Protein AF-A0A932MYG0-F1 (afdb_monomer_lite)

Sequence (83 aa):
MSSQGKGAQFHVTLKANENAVAVADFYEKALKDKGLAVQRSEHKMNADMMTTLVGKKDKTEATVTAMQKSGEATTVMVNWVSK

Secondary structure (DSSP, 8-state):
--------EEEEEEEESS-HHHHHHHHHHHHHHTT-EEEEEEEEETTEEEEEEEEEETTEEEEEEEEE-TTSPEEEEEEEEE-

Radius of gyration: 14.51 Å; chains: 1; bounding box: 29×20×52 Å

Foldseek 3Di:
DDPPPDKDKDKDKDWAQDALVVVVVVVVVVLVVVVWDKDWDWDDDPQKIKIWIWTDDDQKIKIWIWIDDVPGTTMIMIMIIGD

pLDDT: mean 91.58, std 13.16, range [38.66, 98.56]

Structure (mmCIF, N/CA/C/O backbone):
data_AF-A0A932MYG0-F1
#
_entry.id   AF-A0A932MYG0-F1
#
loop_
_atom_site.group_PDB
_atom_site.id
_atom_site.type_symbol
_atom_site.label_atom_id
_atom_site.label_alt_id
_atom_site.label_comp_id
_atom_site.label_asym_id
_atom_site.label_entity_id
_atom_site.label_seq_id
_atom_site.pdbx_PDB_ins_code
_atom_site.Cartn_x
_atom_site.Cartn_y
_atom_site.Cartn_z
_atom_site.occupancy
_atom_site.B_iso_or_equiv
_atom_site.auth_seq_id
_atom_site.auth_comp_id
_atom_site.auth_asym_id
_atom_site.auth_atom_id
_atom_site.pdbx_PDB_model_num
ATOM 1 N N . MET A 1 1 ? -4.409 -1.628 39.761 1.00 38.66 1 MET A N 1
ATOM 2 C CA . MET A 1 1 ? -3.740 -2.437 38.720 1.00 38.66 1 MET A CA 1
ATOM 3 C C . MET A 1 1 ? -4.626 -2.439 37.481 1.00 38.66 1 MET A C 1
ATOM 5 O O . MET A 1 1 ? -5.602 -3.171 37.455 1.00 38.66 1 MET A O 1
ATOM 9 N N . SER A 1 2 ? -4.373 -1.558 36.512 1.00 41.28 2 SER A N 1
ATOM 10 C CA . SER A 1 2 ? -5.132 -1.484 35.256 1.00 41.28 2 SER A CA 1
ATOM 11 C C . SER A 1 2 ? -4.310 -2.123 34.138 1.00 41.28 2 SER A C 1
ATOM 13 O O . SER A 1 2 ? -3.326 -1.551 33.676 1.00 41.28 2 SER A O 1
ATOM 15 N N . SER A 1 3 ? -4.695 -3.320 33.690 1.00 47.09 3 SER A N 1
ATOM 16 C CA . SER A 1 3 ? -4.188 -3.864 32.430 1.00 47.09 3 SER A CA 1
ATOM 17 C C . SER A 1 3 ? -4.826 -3.079 31.281 1.00 47.09 3 SER A C 1
ATOM 19 O O . SER A 1 3 ? -5.856 -3.470 30.733 1.00 47.09 3 SER A O 1
ATOM 21 N N . GLN A 1 4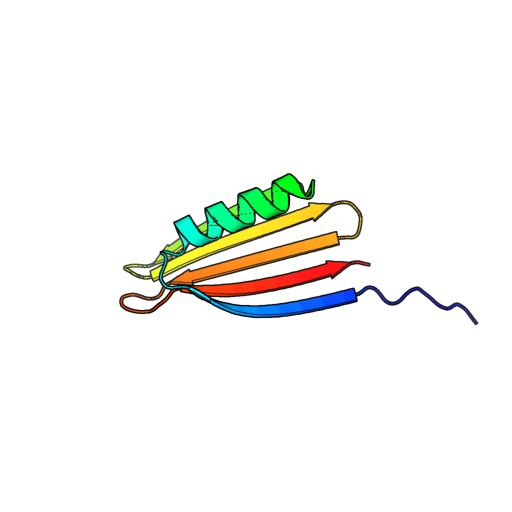 ? -4.251 -1.925 30.945 1.00 49.09 4 GLN A N 1
ATOM 22 C CA . GLN A 1 4 ? -4.502 -1.294 29.654 1.00 49.09 4 GLN A CA 1
ATOM 23 C C . GLN A 1 4 ? -4.065 -2.297 28.582 1.00 49.09 4 GLN A C 1
ATOM 25 O O . GLN A 1 4 ? -2.899 -2.694 28.547 1.00 49.09 4 GLN A O 1
ATOM 30 N N . GLY A 1 5 ? -5.018 -2.778 27.779 1.00 50.22 5 GLY A N 1
ATOM 31 C CA . GLY A 1 5 ? -4.750 -3.717 26.694 1.00 50.22 5 GLY A CA 1
ATOM 32 C C . GLY A 1 5 ? -3.662 -3.145 25.792 1.00 50.22 5 GLY A C 1
ATOM 33 O O . GLY A 1 5 ? -3.842 -2.088 25.193 1.00 50.22 5 GLY A O 1
ATOM 34 N N . LYS A 1 6 ? -2.499 -3.801 25.752 1.00 59.31 6 LYS A N 1
ATOM 35 C CA . LYS A 1 6 ? -1.400 -3.396 24.878 1.00 59.31 6 LYS A CA 1
ATOM 36 C C . LYS A 1 6 ? -1.856 -3.634 23.444 1.00 59.31 6 LYS A C 1
ATOM 38 O O . LYS A 1 6 ? -2.053 -4.778 23.046 1.00 59.31 6 LYS A O 1
ATOM 43 N N . GLY A 1 7 ? -2.059 -2.552 22.704 1.00 66.75 7 GLY A N 1
ATOM 44 C CA . GLY A 1 7 ? -2.288 -2.614 21.270 1.00 66.75 7 GLY A CA 1
ATOM 45 C C . GLY A 1 7 ? -1.207 -3.431 20.553 1.00 66.75 7 GLY A C 1
ATOM 46 O O . GLY A 1 7 ? -0.055 -3.452 20.989 1.00 66.75 7 GLY A O 1
ATOM 47 N N . ALA A 1 8 ? -1.572 -4.123 19.474 1.00 84.19 8 ALA A N 1
ATOM 48 C CA . ALA A 1 8 ? -0.639 -4.925 18.688 1.00 84.19 8 ALA A CA 1
ATOM 49 C C . ALA A 1 8 ? -0.016 -4.088 17.564 1.00 84.19 8 ALA A C 1
ATOM 51 O O . ALA A 1 8 ? -0.720 -3.344 16.879 1.00 84.19 8 ALA A O 1
ATOM 52 N N . GLN A 1 9 ? 1.292 -4.241 17.354 1.00 90.88 9 GLN A N 1
ATOM 53 C CA . GLN A 1 9 ? 2.011 -3.652 16.227 1.00 90.88 9 GLN A CA 1
ATOM 54 C C . GLN A 1 9 ? 2.749 -4.746 15.457 1.00 90.88 9 GLN A C 1
ATOM 56 O O . GLN A 1 9 ? 3.469 -5.548 16.050 1.00 90.88 9 GLN A O 1
ATOM 61 N N . PHE A 1 10 ? 2.592 -4.748 14.137 1.00 92.69 10 PHE A N 1
ATOM 62 C CA . PHE A 1 10 ? 3.265 -5.669 13.229 1.00 92.69 10 PHE A CA 1
ATOM 63 C C . PHE A 1 10 ? 3.954 -4.895 12.111 1.00 92.69 10 PHE A C 1
ATOM 65 O O . PHE A 1 10 ? 3.390 -3.946 11.567 1.00 92.69 10 PHE A O 1
ATOM 72 N N . HIS A 1 11 ? 5.157 -5.336 11.752 1.00 94.88 11 HIS A N 1
ATOM 73 C CA . HIS A 1 11 ? 5.925 -4.790 10.644 1.00 94.88 11 HIS A CA 1
ATOM 74 C C . HIS A 1 11 ? 6.452 -5.928 9.769 1.00 94.88 11 HIS A C 1
ATOM 76 O O . HIS A 1 11 ? 7.026 -6.889 10.281 1.00 94.88 11 HIS A O 1
ATOM 82 N N . VAL A 1 12 ? 6.259 -5.817 8.457 1.00 95.94 12 VAL A N 1
ATOM 83 C CA . VAL A 1 12 ? 6.733 -6.789 7.468 1.00 95.94 12 VAL A CA 1
ATOM 84 C C . VAL A 1 12 ? 7.404 -6.040 6.326 1.00 95.94 12 VAL A C 1
ATOM 86 O O . VAL A 1 12 ? 6.852 -5.068 5.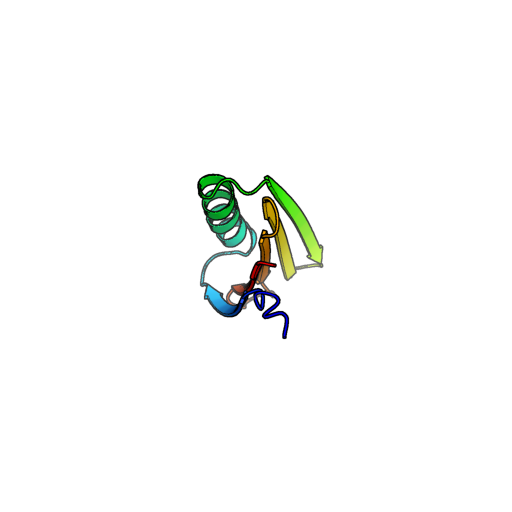817 1.00 95.94 12 VAL A O 1
ATOM 89 N N . THR A 1 13 ? 8.572 -6.517 5.901 1.00 97.25 13 THR A N 1
ATOM 90 C CA . THR A 1 13 ? 9.238 -6.069 4.674 1.00 97.25 13 THR A CA 1
ATOM 91 C C . THR A 1 13 ? 9.417 -7.258 3.737 1.00 97.25 13 THR A C 1
ATOM 93 O O . THR A 1 13 ? 9.872 -8.318 4.164 1.00 97.25 13 THR A O 1
ATOM 96 N N . LEU A 1 14 ? 9.054 -7.094 2.468 1.00 96.06 14 LEU A N 1
ATOM 97 C CA . LEU A 1 14 ? 9.115 -8.137 1.442 1.00 96.06 14 LEU A CA 1
ATOM 98 C C . LEU A 1 14 ? 9.502 -7.555 0.077 1.00 96.06 14 LEU A C 1
ATOM 100 O O . LEU A 1 14 ? 9.450 -6.344 -0.129 1.00 96.06 14 LEU A O 1
ATOM 104 N N . LYS A 1 15 ? 9.912 -8.424 -0.851 1.00 97.06 15 LYS A N 1
ATOM 105 C CA . LYS A 1 15 ? 10.216 -8.059 -2.242 1.00 97.06 15 LYS A CA 1
ATOM 106 C C . LYS A 1 15 ? 9.192 -8.679 -3.187 1.00 97.06 15 LYS A C 1
ATOM 108 O O . LYS A 1 15 ? 8.811 -9.832 -3.000 1.00 97.06 15 LYS A O 1
ATOM 113 N N . ALA A 1 16 ? 8.785 -7.927 -4.202 1.00 95.38 16 ALA A N 1
ATOM 114 C CA . ALA A 1 16 ? 7.869 -8.354 -5.251 1.00 95.38 16 ALA A CA 1
ATOM 115 C C . ALA A 1 16 ? 8.465 -8.051 -6.633 1.00 95.38 16 ALA A C 1
ATOM 117 O O . ALA A 1 16 ? 9.070 -7.001 -6.838 1.00 95.38 16 ALA A O 1
ATOM 118 N N . ASN A 1 17 ? 8.256 -8.958 -7.588 1.00 93.69 17 ASN A N 1
ATOM 119 C CA . ASN A 1 17 ? 8.713 -8.792 -8.976 1.00 93.69 17 ASN A CA 1
ATOM 120 C C . ASN A 1 17 ? 7.728 -7.982 -9.842 1.00 93.69 17 ASN A C 1
ATOM 122 O O . ASN A 1 17 ? 7.925 -7.861 -11.045 1.00 93.69 17 ASN A O 1
ATOM 126 N N . GLU A 1 18 ? 6.683 -7.430 -9.227 1.00 94.00 18 GLU A N 1
ATOM 127 C CA . GLU A 1 18 ? 5.699 -6.549 -9.857 1.00 94.00 18 GLU A CA 1
ATOM 128 C C . GLU A 1 18 ? 6.057 -5.078 -9.640 1.00 94.00 18 GLU A C 1
ATOM 130 O O . GLU A 1 18 ? 6.806 -4.750 -8.717 1.00 94.00 18 GLU A O 1
ATOM 135 N N . ASN A 1 19 ? 5.509 -4.176 -10.458 1.00 92.88 19 ASN A N 1
ATOM 136 C CA . ASN A 1 19 ? 5.713 -2.736 -10.271 1.00 92.88 19 ASN A CA 1
ATOM 137 C C . ASN A 1 19 ? 4.984 -2.198 -9.020 1.00 92.88 19 ASN A C 1
ATOM 139 O O . ASN A 1 19 ? 4.015 -2.796 -8.543 1.00 92.88 19 ASN A O 1
ATOM 143 N N . ALA A 1 20 ? 5.437 -1.057 -8.490 1.00 94.38 20 ALA A N 1
ATOM 144 C CA . ALA A 1 20 ? 4.904 -0.508 -7.237 1.00 94.38 20 ALA A CA 1
ATOM 145 C C . ALA A 1 20 ? 3.394 -0.199 -7.278 1.00 94.38 20 ALA A C 1
ATOM 147 O O . ALA A 1 20 ? 2.723 -0.361 -6.259 1.00 94.38 20 ALA A O 1
ATOM 148 N N . VAL A 1 21 ? 2.853 0.191 -8.437 1.00 94.38 21 VAL A N 1
ATOM 149 C CA . VAL A 1 21 ? 1.417 0.469 -8.626 1.00 94.38 21 VAL A CA 1
ATOM 150 C C . VAL A 1 21 ? 0.590 -0.814 -8.569 1.00 94.38 21 VAL A C 1
ATOM 152 O O . VAL A 1 21 ? -0.374 -0.868 -7.816 1.00 94.38 21 VAL A O 1
ATOM 155 N N . ALA A 1 22 ? 0.996 -1.873 -9.272 1.00 95.69 22 ALA A N 1
ATOM 156 C CA . ALA A 1 22 ? 0.295 -3.158 -9.262 1.00 95.69 22 ALA A CA 1
ATOM 157 C C . ALA A 1 22 ? 0.306 -3.803 -7.866 1.00 95.69 22 ALA A C 1
ATOM 159 O O . ALA A 1 22 ? -0.701 -4.343 -7.403 1.00 95.69 22 ALA A O 1
ATOM 160 N N . VAL A 1 23 ? 1.435 -3.694 -7.157 1.00 97.00 23 VAL A N 1
ATOM 161 C CA . VAL A 1 23 ? 1.527 -4.096 -5.749 1.00 97.00 23 VAL A CA 1
ATOM 162 C C . VAL A 1 23 ? 0.558 -3.280 -4.891 1.00 97.00 23 VAL A C 1
ATOM 164 O O . VAL A 1 23 ? -0.162 -3.850 -4.070 1.00 97.00 23 VAL A O 1
ATOM 167 N N . ALA A 1 24 ? 0.517 -1.958 -5.069 1.00 97.00 24 ALA A N 1
ATOM 168 C CA . ALA A 1 24 ? -0.410 -1.111 -4.333 1.00 97.00 24 ALA A CA 1
ATOM 169 C C . ALA A 1 24 ? -1.875 -1.465 -4.633 1.00 97.00 24 ALA A C 1
ATOM 171 O O . ALA A 1 24 ? -2.651 -1.592 -3.695 1.00 97.00 24 ALA A O 1
ATOM 172 N N . ASP A 1 25 ? -2.250 -1.729 -5.885 1.00 97.94 25 ASP A N 1
ATOM 173 C CA . ASP A 1 25 ? -3.615 -2.133 -6.250 1.00 97.94 25 ASP A CA 1
ATOM 174 C C . ASP A 1 25 ? -4.047 -3.415 -5.515 1.00 97.94 25 ASP A C 1
ATOM 176 O O . ASP A 1 25 ? -5.154 -3.488 -4.967 1.00 97.94 25 ASP A O 1
ATOM 180 N N . PHE A 1 26 ? -3.148 -4.406 -5.431 1.00 97.62 26 PHE A N 1
ATOM 181 C CA . PHE A 1 26 ? -3.379 -5.640 -4.677 1.00 97.62 26 PHE A CA 1
ATOM 182 C C . PHE A 1 26 ? -3.664 -5.359 -3.192 1.00 97.62 26 PHE A C 1
ATOM 184 O O . PHE A 1 26 ? -4.662 -5.842 -2.644 1.00 97.62 26 PHE A O 1
ATOM 191 N N . TYR A 1 27 ? -2.822 -4.554 -2.537 1.00 97.44 27 TYR A N 1
ATOM 192 C CA . TYR A 1 27 ? -2.993 -4.235 -1.117 1.00 97.44 27 TYR A CA 1
ATOM 193 C C . TYR A 1 27 ? -4.170 -3.293 -0.854 1.00 97.44 27 TYR A C 1
ATOM 195 O O . TYR A 1 27 ? -4.864 -3.461 0.145 1.00 97.44 27 TYR A O 1
ATOM 203 N N . GLU A 1 28 ? -4.446 -2.338 -1.739 1.00 98.25 28 GLU A N 1
ATOM 204 C CA . GLU A 1 28 ? -5.589 -1.433 -1.628 1.00 98.25 28 GLU A CA 1
ATOM 205 C C . GLU A 1 28 ? -6.897 -2.223 -1.650 1.00 98.25 28 GLU A C 1
ATOM 207 O O . GLU A 1 28 ? -7.759 -2.011 -0.790 1.00 98.25 28 GLU A O 1
ATOM 212 N N . LYS A 1 29 ? -7.017 -3.188 -2.570 1.00 98.19 29 LYS A N 1
ATOM 213 C CA . LYS A 1 29 ? -8.154 -4.107 -2.592 1.00 98.19 29 LYS A CA 1
ATOM 214 C C . LYS A 1 29 ? -8.242 -4.903 -1.289 1.00 98.19 29 LYS A C 1
ATOM 216 O O . LYS A 1 29 ? -9.301 -4.921 -0.668 1.00 98.19 29 LYS A O 1
ATOM 221 N N . ALA A 1 30 ? -7.141 -5.512 -0.842 1.00 97.00 30 ALA A N 1
ATOM 222 C CA . ALA A 1 30 ? -7.129 -6.314 0.381 1.00 97.00 30 ALA A CA 1
ATOM 223 C C . ALA A 1 30 ? -7.536 -5.504 1.628 1.00 97.00 30 ALA A C 1
ATOM 225 O O . ALA A 1 30 ? -8.288 -5.998 2.467 1.00 97.00 30 ALA A O 1
ATOM 226 N N . LEU A 1 31 ? -7.085 -4.252 1.747 1.00 97.12 31 LEU A N 1
ATOM 227 C CA . LEU A 1 31 ? -7.447 -3.357 2.849 1.00 97.12 31 LEU A CA 1
ATOM 228 C C . LEU A 1 31 ? -8.931 -2.958 2.798 1.00 97.12 31 LEU A C 1
ATOM 230 O O . LEU A 1 31 ? -9.613 -3.008 3.826 1.00 97.12 31 LEU A O 1
ATOM 234 N N . LYS A 1 32 ? -9.456 -2.627 1.610 1.00 97.56 32 LYS A N 1
ATOM 235 C CA . LYS A 1 32 ? -10.885 -2.326 1.412 1.00 97.56 32 LYS A CA 1
ATOM 236 C C . LYS A 1 32 ? -11.771 -3.539 1.702 1.00 97.56 32 LYS A C 1
ATOM 238 O O . LYS A 1 32 ? -12.779 -3.392 2.386 1.00 97.56 32 LYS A O 1
ATOM 243 N N . ASP A 1 33 ? -11.362 -4.739 1.288 1.00 97.88 33 ASP A N 1
ATOM 244 C CA . ASP A 1 33 ? -12.071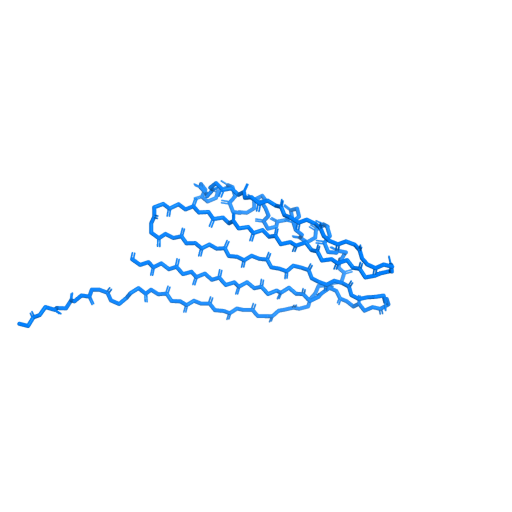 -5.996 1.578 1.00 97.88 33 ASP A CA 1
ATOM 245 C C . ASP A 1 33 ? -12.133 -6.291 3.094 1.00 97.88 33 ASP A C 1
ATOM 247 O O . ASP A 1 33 ? -13.051 -6.960 3.569 1.00 97.88 33 ASP A O 1
ATOM 251 N N . LYS A 1 34 ? -11.181 -5.774 3.885 1.00 94.62 34 LYS A N 1
ATOM 252 C CA . LYS A 1 34 ? -11.204 -5.828 5.362 1.00 94.62 34 LYS A CA 1
ATOM 253 C C . LYS A 1 34 ? -12.008 -4.689 6.004 1.00 94.62 34 LYS A C 1
ATOM 255 O O . LYS A 1 34 ? -12.127 -4.625 7.231 1.00 94.62 34 LYS A O 1
ATOM 260 N N . GLY A 1 35 ? -12.595 -3.815 5.192 1.00 96.38 35 GLY A N 1
ATOM 261 C CA . GLY A 1 35 ? -13.433 -2.701 5.620 1.00 96.38 35 GLY A CA 1
ATOM 262 C C . GLY A 1 35 ? -12.651 -1.488 6.118 1.00 96.38 35 GLY A C 1
ATOM 263 O O . GLY A 1 35 ? -13.204 -0.709 6.891 1.00 96.38 35 GLY A O 1
ATOM 264 N N . LEU A 1 36 ? -11.378 -1.339 5.737 1.00 97.06 36 LEU A N 1
ATOM 265 C CA . LEU A 1 36 ? -10.621 -0.123 6.021 1.00 97.06 36 LEU A CA 1
ATOM 266 C C . LEU A 1 36 ? -10.942 0.942 4.968 1.00 97.06 36 LEU A C 1
ATOM 268 O O . LEU A 1 36 ? -11.006 0.653 3.772 1.00 97.06 36 LEU A O 1
ATOM 272 N N . ALA A 1 37 ? -11.087 2.190 5.409 1.00 97.94 37 ALA A N 1
ATOM 273 C CA . ALA A 1 37 ? -11.084 3.336 4.510 1.00 97.94 37 ALA A CA 1
ATOM 274 C C . ALA A 1 37 ? -9.636 3.610 4.086 1.00 97.94 37 ALA A C 1
ATOM 276 O O . ALA A 1 37 ? -8.793 3.880 4.943 1.00 97.94 37 ALA A O 1
ATOM 277 N N . VAL A 1 38 ? -9.343 3.502 2.788 1.00 98.38 38 VAL A N 1
ATOM 278 C CA . VAL A 1 38 ? -7.975 3.583 2.255 1.00 98.38 38 VAL A CA 1
ATOM 279 C C . VAL A 1 38 ? -7.744 4.916 1.556 1.00 98.38 38 VAL A C 1
ATOM 281 O O . VAL A 1 38 ? -8.499 5.292 0.661 1.00 98.38 38 VAL A O 1
ATOM 284 N N . GLN A 1 39 ? -6.676 5.604 1.950 1.00 98.38 39 GLN A N 1
ATOM 285 C CA . GLN A 1 39 ? -6.098 6.737 1.232 1.00 98.38 39 GLN A CA 1
ATOM 286 C C . GLN A 1 39 ? -4.839 6.283 0.497 1.00 98.38 39 GLN A C 1
ATOM 288 O O . GLN A 1 39 ? -4.054 5.509 1.045 1.00 98.38 39 GLN A O 1
ATOM 293 N N . ARG A 1 40 ? -4.642 6.780 -0.724 1.00 98.06 40 ARG A N 1
ATOM 294 C CA . ARG A 1 40 ? -3.501 6.456 -1.583 1.00 98.06 40 ARG A CA 1
ATOM 295 C C . ARG A 1 40 ? -2.735 7.721 -1.943 1.00 98.06 40 ARG A C 1
ATOM 297 O O . ARG A 1 40 ? -3.346 8.712 -2.335 1.00 98.06 40 ARG A O 1
ATOM 304 N N . SER A 1 41 ? -1.413 7.642 -1.862 1.00 97.31 41 SER A N 1
ATOM 305 C CA . SER A 1 41 ? -0.486 8.688 -2.287 1.00 97.31 41 SER A CA 1
ATOM 306 C C . SER A 1 41 ? 0.578 8.087 -3.190 1.00 97.31 41 SER A C 1
ATOM 308 O O . SER A 1 41 ? 1.228 7.109 -2.821 1.00 97.31 41 SER A O 1
ATOM 310 N N . GLU A 1 42 ? 0.781 8.688 -4.355 1.00 95.88 42 GLU A N 1
ATOM 311 C CA . GLU A 1 42 ? 1.786 8.262 -5.323 1.00 95.88 42 GLU A CA 1
ATOM 312 C C . GLU A 1 42 ? 2.849 9.341 -5.489 1.00 95.88 42 GLU A C 1
ATOM 314 O O . GLU A 1 42 ? 2.551 10.529 -5.612 1.00 95.88 42 GLU A O 1
ATOM 319 N N . HIS A 1 43 ? 4.104 8.912 -5.513 1.00 93.75 43 HIS A N 1
ATOM 320 C CA . HIS A 1 43 ? 5.256 9.759 -5.752 1.00 93.75 43 HIS A CA 1
ATOM 321 C C . HIS A 1 43 ? 6.122 9.106 -6.818 1.00 93.75 43 HIS A C 1
ATOM 323 O O . HIS A 1 43 ? 6.607 7.986 -6.652 1.00 93.75 43 HIS A O 1
ATOM 329 N N . LYS A 1 44 ? 6.330 9.824 -7.918 1.00 92.25 44 LYS A N 1
ATOM 330 C CA . LYS A 1 44 ? 7.237 9.416 -8.985 1.00 92.25 44 LYS A CA 1
ATOM 331 C C . LYS A 1 44 ? 8.400 10.395 -9.034 1.00 92.25 44 LYS A C 1
ATOM 333 O O . LYS A 1 44 ? 8.186 11.598 -9.167 1.00 92.25 44 LYS A O 1
ATOM 338 N N . MET A 1 45 ? 9.619 9.882 -8.922 1.00 88.94 45 MET A N 1
ATOM 339 C CA . MET A 1 45 ? 10.849 10.664 -9.027 1.00 88.94 45 MET A CA 1
ATOM 340 C C . MET A 1 45 ? 11.751 9.990 -10.054 1.00 88.94 45 MET A C 1
ATOM 342 O O . MET A 1 45 ? 12.348 8.953 -9.789 1.00 88.94 45 MET A O 1
ATOM 346 N N . ASN A 1 46 ? 11.849 10.581 -11.245 1.00 90.38 46 ASN A N 1
ATOM 347 C CA . ASN A 1 46 ? 12.548 9.986 -12.386 1.00 90.38 46 ASN A CA 1
ATOM 348 C C . ASN A 1 46 ? 11.985 8.590 -12.732 1.00 90.38 46 ASN A C 1
ATOM 350 O O . ASN A 1 46 ? 10.801 8.460 -13.058 1.00 90.38 46 ASN A O 1
ATOM 354 N N . ALA A 1 47 ? 12.840 7.566 -12.678 1.00 88.50 47 ALA A N 1
ATOM 355 C CA . ALA A 1 47 ? 12.501 6.165 -12.904 1.00 88.50 47 ALA A CA 1
ATOM 356 C C . ALA A 1 47 ? 12.093 5.423 -11.616 1.00 88.50 47 ALA A C 1
ATOM 358 O O . ALA A 1 47 ? 11.680 4.268 -11.693 1.00 88.50 47 ALA A O 1
ATOM 359 N N . ASP A 1 48 ? 12.157 6.088 -10.459 1.00 93.31 48 ASP A N 1
ATOM 360 C CA . ASP A 1 48 ? 11.728 5.528 -9.185 1.00 93.31 48 ASP A CA 1
ATOM 361 C C . ASP A 1 48 ? 10.250 5.843 -8.935 1.00 93.31 48 ASP A C 1
ATOM 363 O O . ASP A 1 48 ? 9.734 6.923 -9.260 1.00 93.31 48 ASP A O 1
ATOM 367 N N . MET A 1 49 ? 9.560 4.885 -8.328 1.00 95.06 49 MET A N 1
ATOM 368 C CA . MET A 1 49 ? 8.142 4.959 -8.017 1.00 95.06 49 MET A CA 1
ATOM 369 C C . MET A 1 49 ? 7.906 4.539 -6.573 1.00 95.06 49 MET A C 1
ATOM 371 O O . MET A 1 49 ? 8.390 3.506 -6.119 1.00 95.06 49 MET A O 1
ATOM 375 N N . MET A 1 50 ? 7.112 5.323 -5.856 1.00 96.62 50 MET A N 1
ATOM 376 C CA . MET A 1 50 ? 6.647 4.999 -4.519 1.00 96.62 50 MET A CA 1
ATOM 377 C C . MET A 1 50 ? 5.136 5.187 -4.459 1.00 96.62 50 MET A C 1
ATOM 379 O O . MET A 1 50 ? 4.623 6.247 -4.807 1.00 96.62 50 MET A O 1
ATOM 383 N N . THR A 1 51 ? 4.424 4.171 -3.989 1.00 97.62 51 THR A N 1
ATOM 384 C CA . THR A 1 51 ? 2.998 4.262 -3.671 1.00 97.62 51 THR A CA 1
ATOM 385 C C . THR A 1 51 ? 2.799 3.919 -2.205 1.00 97.62 51 THR A C 1
ATOM 387 O O . THR A 1 51 ? 3.250 2.872 -1.741 1.00 97.62 51 THR A O 1
ATOM 390 N N . THR A 1 52 ? 2.123 4.800 -1.476 1.00 97.94 52 THR A N 1
ATOM 391 C CA . THR A 1 52 ? 1.780 4.610 -0.069 1.00 97.94 52 THR A CA 1
ATOM 392 C C . THR A 1 52 ? 0.270 4.526 0.081 1.00 97.94 52 THR A C 1
ATOM 394 O O . THR A 1 52 ? -0.464 5.369 -0.429 1.00 97.94 52 THR A O 1
ATOM 397 N N . LEU A 1 53 ? -0.187 3.519 0.815 1.00 98.56 53 LEU A N 1
ATOM 398 C CA . LEU A 1 53 ? -1.570 3.319 1.214 1.00 98.56 53 LEU A CA 1
ATOM 399 C C . LEU A 1 53 ? -1.676 3.484 2.721 1.00 98.56 53 LEU A C 1
ATOM 401 O O . LEU A 1 53 ? -0.867 2.923 3.459 1.00 98.56 53 LEU A O 1
ATOM 405 N N . VAL A 1 54 ? -2.699 4.198 3.173 1.00 98.25 54 VAL A N 1
ATOM 406 C CA . VAL A 1 54 ? -3.060 4.311 4.586 1.00 98.25 54 VAL A CA 1
ATOM 407 C C . VAL A 1 54 ? -4.515 3.887 4.733 1.00 98.25 54 VAL A C 1
ATOM 409 O O . VAL A 1 54 ? -5.428 4.607 4.335 1.00 98.25 54 VAL A O 1
ATOM 412 N N . GLY A 1 55 ? -4.727 2.694 5.279 1.00 98.06 55 GLY A N 1
ATOM 413 C CA . GLY A 1 55 ? -6.032 2.157 5.643 1.00 98.06 55 GLY A CA 1
ATOM 414 C C . GLY A 1 55 ? -6.347 2.436 7.109 1.00 98.06 55 GLY A C 1
ATOM 415 O O . GLY A 1 55 ? -5.517 2.161 7.973 1.00 98.06 55 GLY A O 1
ATOM 416 N N . LYS A 1 56 ? -7.551 2.931 7.415 1.00 97.06 56 LYS A N 1
ATOM 417 C CA . LYS A 1 56 ? -8.002 3.160 8.799 1.00 97.06 56 LYS A CA 1
ATOM 418 C C . LYS A 1 56 ? -9.376 2.550 9.064 1.00 97.06 56 LYS A C 1
ATOM 420 O O . LYS A 1 56 ? -10.261 2.617 8.210 1.00 97.06 56 LYS A O 1
ATOM 425 N N . LYS A 1 57 ? -9.547 1.981 10.259 1.00 96.00 57 LYS A N 1
ATOM 426 C CA . LYS A 1 57 ? -10.833 1.530 10.808 1.00 96.00 57 LYS A CA 1
ATOM 427 C C . LYS A 1 57 ? -10.764 1.502 12.333 1.00 96.00 57 LYS A C 1
ATOM 429 O O . LYS A 1 57 ? -9.942 0.781 12.890 1.00 96.00 57 LYS A O 1
ATOM 434 N N . ASP A 1 58 ? -11.639 2.242 13.007 1.00 92.44 58 ASP A N 1
ATOM 435 C CA . ASP A 1 58 ? -11.688 2.324 14.472 1.00 92.44 58 ASP A CA 1
ATOM 436 C C . ASP A 1 58 ? -10.304 2.632 15.079 1.00 92.44 58 ASP A C 1
ATOM 438 O O . ASP A 1 58 ? -9.734 3.694 14.836 1.00 92.44 58 ASP A O 1
ATOM 442 N N . LYS A 1 59 ? -9.736 1.694 15.844 1.00 92.44 59 LYS A N 1
ATOM 443 C CA . LYS A 1 59 ? -8.405 1.802 16.457 1.00 92.44 59 LYS A CA 1
ATOM 444 C C . LYS A 1 59 ? -7.299 1.094 15.666 1.00 92.44 59 LYS A C 1
ATOM 446 O O . LYS A 1 59 ? -6.206 0.890 16.190 1.00 92.44 59 LYS A O 1
ATOM 451 N N . THR A 1 60 ? -7.597 0.692 14.434 1.00 93.62 60 THR A N 1
ATOM 452 C CA . THR A 1 60 ? -6.682 0.016 13.516 1.00 93.62 60 THR A CA 1
ATOM 453 C C . THR A 1 60 ? -6.208 0.969 12.424 1.00 93.62 60 THR A C 1
ATOM 455 O O . THR A 1 60 ? -7.015 1.618 11.754 1.00 93.62 60 THR A O 1
ATOM 458 N N . GLU A 1 61 ? -4.898 0.997 12.201 1.00 96.12 61 GLU A N 1
ATOM 459 C CA . GLU A 1 61 ? -4.250 1.661 11.074 1.00 96.12 61 GLU A CA 1
ATOM 460 C C . GLU A 1 61 ? -3.299 0.682 10.379 1.00 96.12 61 GLU A C 1
ATOM 462 O O . GLU A 1 61 ? -2.500 0.004 11.028 1.00 96.12 61 GLU A O 1
ATOM 467 N N . ALA A 1 62 ? -3.392 0.613 9.055 1.00 97.06 62 ALA A N 1
ATOM 468 C CA . ALA A 1 62 ? -2.526 -0.183 8.206 1.00 97.06 62 ALA A CA 1
ATOM 469 C C . ALA A 1 62 ? -1.859 0.724 7.173 1.00 97.06 62 ALA A C 1
ATOM 471 O O . ALA A 1 62 ? -2.546 1.372 6.385 1.00 97.06 62 ALA A O 1
ATOM 472 N N . THR A 1 63 ? -0.533 0.739 7.144 1.00 97.88 63 THR A N 1
ATOM 473 C CA . THR A 1 63 ? 0.254 1.473 6.156 1.00 97.88 63 THR A CA 1
ATOM 474 C C . THR A 1 63 ? 0.978 0.483 5.263 1.00 97.88 63 THR A C 1
ATOM 476 O O . THR A 1 63 ? 1.671 -0.402 5.763 1.00 97.88 63 THR A O 1
ATOM 479 N N . VAL A 1 64 ? 0.837 0.631 3.949 1.00 98.12 64 VAL A N 1
ATOM 480 C CA . VAL A 1 64 ? 1.594 -0.141 2.959 1.00 98.12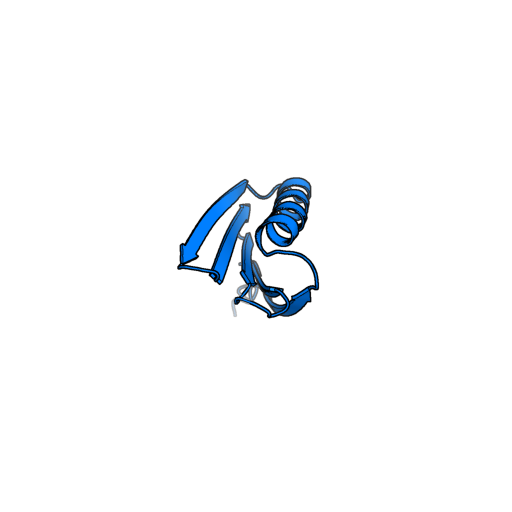 64 VAL A CA 1
ATOM 481 C C . VAL A 1 64 ? 2.381 0.830 2.098 1.00 98.12 64 VAL A C 1
ATOM 483 O O . VAL A 1 64 ? 1.792 1.719 1.499 1.00 98.12 64 VAL A O 1
ATOM 486 N N . THR A 1 65 ? 3.692 0.655 2.005 1.00 98.12 65 THR A N 1
ATOM 487 C CA . THR A 1 65 ? 4.550 1.416 1.094 1.00 98.12 65 THR A CA 1
ATOM 488 C C . THR A 1 65 ? 5.183 0.454 0.104 1.00 98.12 65 THR A C 1
ATOM 490 O O . THR A 1 65 ? 5.985 -0.392 0.493 1.00 98.12 65 THR A O 1
ATOM 493 N N . ALA A 1 66 ? 4.831 0.590 -1.170 1.00 97.88 66 ALA A N 1
A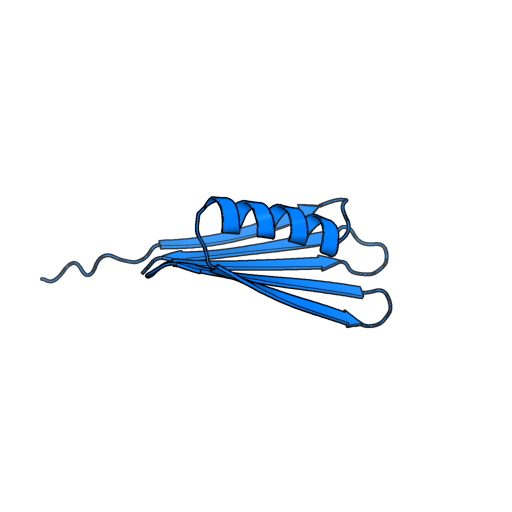TOM 494 C CA . ALA A 1 66 ? 5.472 -0.091 -2.284 1.00 97.88 66 ALA A CA 1
ATOM 495 C C . ALA A 1 66 ? 6.463 0.879 -2.939 1.00 97.88 66 ALA A C 1
ATOM 497 O O . ALA A 1 66 ? 6.061 1.918 -3.457 1.00 97.88 66 ALA A O 1
ATOM 498 N N . MET A 1 67 ? 7.753 0.558 -2.892 1.00 97.19 67 MET A N 1
ATOM 499 C CA . MET A 1 67 ? 8.833 1.358 -3.464 1.00 97.19 67 MET A CA 1
ATOM 500 C C . MET A 1 67 ? 9.570 0.534 -4.513 1.00 97.19 67 MET A C 1
ATOM 502 O O . MET A 1 67 ? 10.149 -0.505 -4.202 1.00 97.19 67 MET A O 1
ATOM 506 N N . GLN A 1 68 ? 9.582 1.021 -5.742 1.00 97.12 68 GLN A N 1
ATOM 507 C CA . GLN A 1 68 ? 10.325 0.448 -6.848 1.00 97.12 68 GLN A CA 1
ATOM 508 C C . GLN A 1 68 ? 11.395 1.437 -7.288 1.00 97.12 68 GLN A C 1
ATOM 510 O O . GLN A 1 68 ? 11.080 2.529 -7.760 1.00 97.12 68 GLN A O 1
ATOM 515 N N . LYS A 1 69 ? 12.658 1.043 -7.138 1.00 94.94 69 LYS A N 1
ATOM 516 C CA . LYS A 1 69 ? 13.779 1.753 -7.749 1.00 94.94 69 LYS A CA 1
ATOM 517 C C . LYS A 1 69 ? 13.997 1.252 -9.169 1.00 94.94 69 LYS A C 1
ATOM 519 O O . LYS A 1 69 ? 13.704 0.095 -9.477 1.00 94.94 69 LYS A O 1
ATOM 524 N N . SER A 1 70 ? 14.528 2.112 -10.028 1.00 92.75 70 SER A N 1
ATOM 525 C CA . SER A 1 70 ? 14.847 1.763 -11.410 1.00 92.75 70 SER A CA 1
ATOM 526 C C . SER A 1 70 ? 15.715 0.502 -11.500 1.00 92.75 70 SER A C 1
ATOM 528 O O . SER A 1 70 ? 16.828 0.471 -10.983 1.00 92.75 70 SER A O 1
ATOM 530 N N . GLY A 1 71 ? 15.221 -0.528 -12.192 1.00 89.69 71 GLY A N 1
ATOM 531 C CA . GLY A 1 71 ? 15.939 -1.794 -12.384 1.00 89.69 71 GLY A CA 1
ATOM 532 C C . GLY A 1 71 ? 15.940 -2.734 -11.173 1.00 89.69 71 GLY A C 1
ATOM 533 O O . GLY A 1 71 ? 16.560 -3.793 -11.236 1.00 89.69 71 GLY A O 1
ATOM 534 N N . GLU A 1 72 ? 15.237 -2.389 -10.092 1.00 94.12 72 GLU A N 1
ATOM 535 C CA . GLU A 1 72 ? 15.111 -3.225 -8.899 1.00 94.12 72 GLU A CA 1
ATOM 536 C C . GLU A 1 72 ? 13.696 -3.805 -8.752 1.00 94.12 72 GLU A C 1
ATOM 538 O O . GLU A 1 72 ? 12.702 -3.262 -9.245 1.00 94.12 72 GLU A O 1
ATOM 543 N N . ALA A 1 73 ? 13.604 -4.924 -8.029 1.00 95.62 73 ALA A N 1
ATOM 544 C CA . ALA A 1 73 ? 12.329 -5.450 -7.555 1.00 95.62 73 ALA A CA 1
ATOM 545 C C . ALA A 1 73 ? 11.667 -4.455 -6.586 1.00 95.62 73 ALA A C 1
ATOM 547 O O . ALA A 1 73 ? 12.344 -3.763 -5.820 1.00 95.62 73 ALA A O 1
ATOM 548 N N . THR A 1 74 ? 10.337 -4.426 -6.565 1.00 97.62 74 THR A N 1
ATOM 549 C CA . THR A 1 74 ? 9.590 -3.575 -5.639 1.00 97.62 74 THR A CA 1
ATOM 550 C C . THR A 1 74 ? 9.792 -4.059 -4.210 1.00 97.62 74 THR A C 1
ATOM 552 O O . THR A 1 74 ? 9.532 -5.217 -3.883 1.00 97.62 74 THR A O 1
ATOM 555 N N . THR A 1 75 ? 10.228 -3.161 -3.334 1.00 97.94 75 THR A N 1
ATOM 556 C CA . THR A 1 75 ? 10.230 -3.377 -1.888 1.00 97.94 75 THR A CA 1
ATOM 557 C C . THR A 1 75 ? 8.885 -2.951 -1.325 1.00 97.94 75 THR A C 1
ATOM 559 O O . THR A 1 75 ? 8.424 -1.841 -1.579 1.00 97.94 75 THR A O 1
ATOM 562 N N . VAL A 1 76 ? 8.261 -3.823 -0.544 1.00 98.00 76 VAL A N 1
ATOM 563 C CA . VAL A 1 76 ? 6.976 -3.566 0.102 1.00 98.00 76 VAL A CA 1
ATOM 564 C C . VAL A 1 76 ? 7.179 -3.563 1.603 1.00 98.00 76 VAL A C 1
ATOM 566 O O . VAL A 1 76 ? 7.688 -4.532 2.165 1.00 98.00 76 VAL A O 1
ATOM 569 N N . MET A 1 77 ? 6.763 -2.484 2.249 1.00 98.00 77 MET A N 1
ATOM 570 C CA . MET A 1 77 ? 6.746 -2.344 3.698 1.00 98.00 77 MET A CA 1
ATOM 571 C C . MET A 1 77 ? 5.298 -2.284 4.159 1.00 98.00 77 MET A C 1
ATOM 573 O O . MET A 1 77 ? 4.537 -1.441 3.694 1.00 98.00 77 MET A O 1
ATOM 577 N N . VAL A 1 78 ? 4.920 -3.163 5.079 1.00 97.19 78 VAL A N 1
ATOM 578 C CA . VAL A 1 78 ? 3.592 -3.198 5.693 1.00 97.19 78 VAL A CA 1
ATOM 579 C C . VAL A 1 78 ? 3.754 -2.916 7.180 1.00 97.19 78 VAL A C 1
ATOM 581 O O . VAL A 1 78 ? 4.521 -3.592 7.863 1.00 97.19 78 VAL A O 1
ATOM 584 N N . ASN A 1 79 ? 3.030 -1.927 7.690 1.00 96.50 79 ASN A N 1
ATOM 585 C CA . ASN A 1 79 ? 2.923 -1.624 9.111 1.00 96.50 79 ASN A CA 1
ATOM 586 C C . ASN A 1 79 ? 1.454 -1.710 9.524 1.00 96.50 79 ASN A C 1
ATOM 588 O O . ASN A 1 79 ? 0.607 -1.071 8.911 1.00 96.50 79 ASN A O 1
ATOM 592 N N . TRP A 1 80 ? 1.154 -2.477 10.564 1.00 94.25 80 TRP A N 1
ATOM 59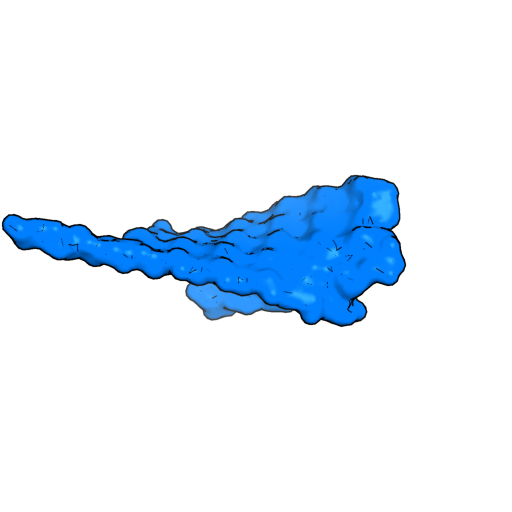3 C CA . TRP A 1 80 ? -0.190 -2.612 11.117 1.00 94.25 80 TRP A CA 1
ATOM 594 C C . TRP A 1 80 ? -0.160 -2.272 12.596 1.00 94.25 80 TRP A C 1
ATOM 596 O O . TRP A 1 80 ? 0.633 -2.839 13.345 1.00 94.25 80 TRP A O 1
ATOM 606 N N . VAL A 1 81 ? -1.040 -1.378 13.026 1.00 93.44 81 VAL A N 1
ATOM 607 C CA . VAL A 1 81 ? -1.167 -0.955 14.420 1.00 93.44 81 VAL A CA 1
ATOM 608 C C . VAL A 1 81 ? -2.629 -1.069 14.828 1.00 93.44 81 VAL A C 1
ATOM 610 O O . VAL A 1 81 ? -3.497 -0.515 14.164 1.00 93.44 81 VAL A O 1
ATOM 613 N N . SER A 1 82 ? -2.900 -1.753 15.937 1.00 90.88 82 SER A N 1
ATOM 614 C CA . SER A 1 82 ? -4.204 -1.773 16.609 1.00 90.88 82 SER A CA 1
ATOM 615 C C . SER A 1 82 ? -4.025 -1.251 18.026 1.00 90.88 82 SER A C 1
ATOM 617 O O . SER A 1 82 ? -3.118 -1.711 18.711 1.00 90.88 82 SER A O 1
ATOM 619 N N . LYS A 1 83 ? -4.868 -0.323 18.479 1.00 80.81 83 LYS A N 1
ATOM 620 C CA . LYS A 1 83 ? -4.868 0.230 19.850 1.00 80.81 83 LYS A CA 1
ATOM 621 C C . LYS A 1 83 ? -6.204 0.008 20.562 1.00 80.81 83 LYS A C 1
ATOM 623 O O . LYS A 1 83 ? -7.127 -0.527 19.920 1.00 80.81 83 LYS A O 1
#